Protein AF-A0A362X1K5-F1 (afdb_monomer)

pLDDT: mean 85.46, std 17.04, range [27.58, 98.0]

Foldseek 3Di:
DDDPPPDLVNLVCVVDPPVVVVVVVVVVVVVCVVQVKDWPDKDFDDKADWDADPNKTKIKIWIWTWIDGPQKIKIKIWMWIWTADPVVRDIDTDGVQCCVVVVVCCSSPNPDDDPDPDDDMDMDMDGD

Radius of gyration: 17.24 Å; Cα contacts (8 Å, |Δi|>4): 189; chains: 1; bounding box: 54×28×42 Å

Mean predicted aligned error: 7.27 Å

Secondary structure (DSSP, 8-state):
-------HHHHHHHH--HHHHHHHHHHHHHHHHHTTEEEEEEEEEEEPPPEEETTEEEEEEEEEEEEEETTEEEEEEEEEEEEEETTTTEEEEEEGGGGG-HHHHHHHSTT------PPPPEEEEEE-

Nearest PDB structur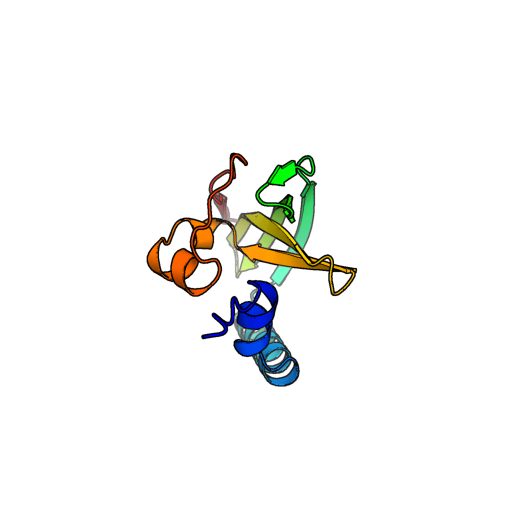es (foldseek):
  3e99-assembly1_A  TM=5.574E-01  e=1.363E+00  Burkholderia mallei ATCC 23344
  5a0o-assembly1_S  TM=4.603E-01  e=6.739E-01  synthetic construct
  5mn2-assembly2_C  TM=3.732E-01  e=6.355E-01  synthetic construct
  7ny8-assembly1_C  TM=4.674E-01  e=1.143E+00  synthetic construct
  9eag-assembly1_A  TM=4.429E-01  e=7.059E+00  Homo sapiens

Organism: NCBI:txid504487

Solvent-accessible surface area (backbone atoms only — not comparable to full-atom values): 7508 Å² total; per-residue (Å²): 136,85,79,80,77,70,51,52,66,55,51,60,52,72,77,40,60,66,66,62,47,50,53,50,50,52,51,52,53,51,52,41,46,76,71,53,44,40,81,78,42,77,46,82,76,48,68,54,73,78,42,79,54,95,94,28,46,32,35,41,35,34,37,37,40,30,34,36,46,84,63,34,38,39,40,36,37,44,41,32,35,34,40,47,39,84,93,73,77,43,78,45,74,42,62,39,75,56,58,73,39,59,72,59,28,46,74,52,38,68,87,70,81,78,89,75,88,74,76,80,69,47,76,48,75,44,78,111

Sequence (128 aa):
MKLFLTTPTQVLFKFWEEKKALELLKTAFNTMASQGLVFEKAEVKHVSDVVVENEQYRCYVKGFNQIKMGNLRIKSKSYLFGIYDNNKDIWCFLEAEKLKNKALTEMILPNFKTSLDIPSNEMTTEEI

Structure (mmCIF, N/CA/C/O backbone):
data_AF-A0A362X1K5-F1
#
_entry.id   AF-A0A362X1K5-F1
#
loop_
_atom_site.group_PDB
_atom_site.id
_atom_site.type_symbol
_atom_site.label_atom_id
_atom_site.label_alt_id
_atom_site.label_comp_id
_atom_site.label_asym_id
_atom_site.label_entity_id
_atom_site.label_seq_id
_atom_site.pdbx_PDB_ins_code
_atom_site.Cartn_x
_atom_site.Cartn_y
_atom_site.Cartn_z
_atom_site.occupancy
_atom_site.B_iso_or_equiv
_atom_site.auth_seq_id
_atom_site.auth_comp_id
_atom_site.auth_asym_id
_atom_site.auth_atom_id
_atom_site.pdbx_PDB_model_num
ATOM 1 N N . MET A 1 1 ? 34.974 1.526 -16.954 1.00 32.09 1 MET A N 1
ATOM 2 C CA . MET A 1 1 ? 34.151 2.251 -15.964 1.00 32.09 1 MET A CA 1
ATOM 3 C C . MET A 1 1 ? 32.805 1.537 -15.861 1.00 32.09 1 MET A C 1
ATOM 5 O O . MET A 1 1 ? 31.965 1.719 -16.728 1.00 32.09 1 MET A O 1
ATOM 9 N N . LYS A 1 2 ? 32.647 0.614 -14.900 1.00 28.81 2 LYS A N 1
ATOM 10 C CA . LYS A 1 2 ? 31.378 -0.095 -14.661 1.00 28.81 2 LYS A CA 1
ATOM 11 C C . LYS A 1 2 ? 30.471 0.852 -13.874 1.00 28.81 2 LYS A C 1
ATOM 13 O O . LYS A 1 2 ? 30.712 1.069 -12.691 1.00 28.81 2 LYS A O 1
ATOM 18 N N . LEU A 1 3 ? 29.482 1.447 -14.537 1.00 27.58 3 LEU A N 1
ATOM 19 C CA . LEU A 1 3 ? 28.368 2.092 -13.850 1.00 27.58 3 LEU A CA 1
ATOM 20 C C . LEU A 1 3 ? 27.602 0.994 -13.106 1.00 27.58 3 LEU A C 1
ATOM 22 O O . LEU A 1 3 ? 26.966 0.143 -13.723 1.00 27.58 3 LEU A O 1
ATOM 26 N N . PHE A 1 4 ? 27.720 0.979 -11.781 1.00 34.53 4 PHE A N 1
ATOM 27 C CA . PHE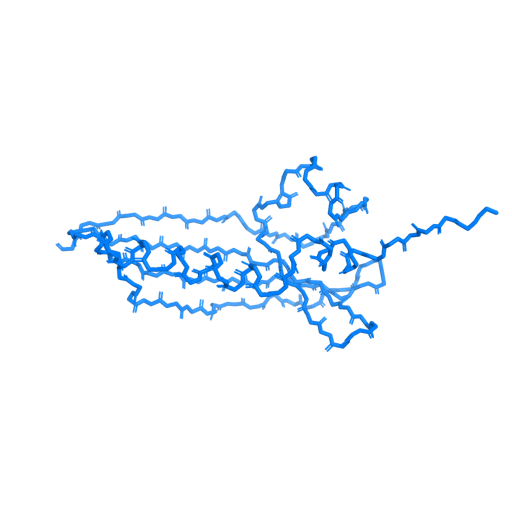 A 1 4 ? 26.845 0.200 -10.919 1.00 34.53 4 PHE A CA 1
ATOM 28 C C . PHE A 1 4 ? 25.454 0.833 -10.986 1.00 34.53 4 PHE A C 1
ATOM 30 O O . PHE A 1 4 ? 25.140 1.745 -10.227 1.00 34.53 4 PHE A O 1
ATOM 37 N N . LEU A 1 5 ? 24.626 0.369 -11.920 1.00 35.03 5 LEU A N 1
ATOM 38 C CA . LEU A 1 5 ? 23.182 0.521 -11.814 1.00 35.03 5 LEU A CA 1
ATOM 39 C C . LEU A 1 5 ? 22.746 -0.414 -10.684 1.00 35.03 5 LEU A C 1
ATOM 41 O O . LEU A 1 5 ? 22.504 -1.599 -10.898 1.00 35.03 5 LEU A O 1
ATOM 45 N N . THR A 1 6 ? 22.742 0.090 -9.451 1.00 41.81 6 THR A N 1
ATOM 46 C CA . THR A 1 6 ? 22.063 -0.595 -8.351 1.00 41.81 6 THR A CA 1
ATOM 47 C C . THR A 1 6 ? 20.604 -0.721 -8.755 1.00 41.81 6 THR A C 1
ATOM 49 O O . THR A 1 6 ? 19.951 0.297 -8.998 1.00 41.81 6 THR A O 1
ATOM 52 N N . THR A 1 7 ? 20.094 -1.947 -8.878 1.00 46.66 7 THR A N 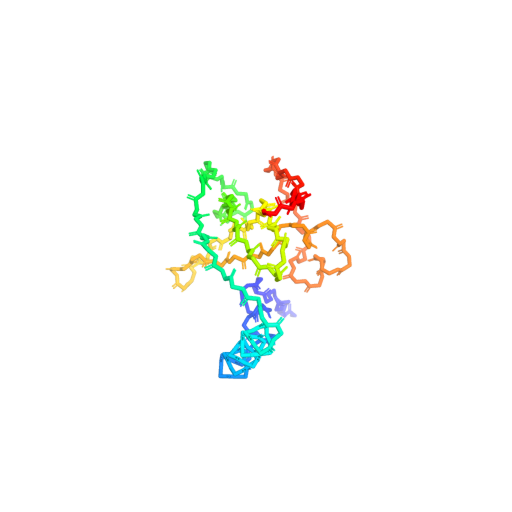1
ATOM 53 C CA . THR A 1 7 ? 18.672 -2.148 -9.159 1.00 46.66 7 THR A CA 1
ATOM 54 C C . THR A 1 7 ? 17.852 -1.450 -8.070 1.00 46.66 7 THR A C 1
ATOM 56 O O . THR A 1 7 ? 18.304 -1.371 -6.920 1.00 46.66 7 THR A O 1
ATOM 59 N N . PRO A 1 8 ? 16.639 -0.965 -8.374 1.00 50.22 8 PRO A N 1
ATOM 60 C CA . PRO A 1 8 ? 15.798 -0.301 -7.377 1.00 50.22 8 PRO A CA 1
ATOM 61 C C . PRO A 1 8 ? 15.594 -1.145 -6.105 1.00 50.22 8 PRO A C 1
ATOM 63 O O . PRO A 1 8 ? 15.498 -0.634 -4.992 1.00 50.22 8 PRO A O 1
ATOM 66 N N . THR A 1 9 ? 15.646 -2.468 -6.251 1.00 49.06 9 THR A N 1
ATOM 67 C CA . THR A 1 9 ? 15.541 -3.437 -5.159 1.00 49.06 9 THR A CA 1
ATOM 68 C C . THR A 1 9 ? 16.760 -3.495 -4.241 1.00 49.06 9 THR A C 1
ATOM 70 O O . THR A 1 9 ? 16.600 -3.797 -3.059 1.00 49.06 9 THR A O 1
ATOM 73 N N . GLN A 1 10 ? 17.966 -3.167 -4.720 1.00 50.72 10 GLN A N 1
ATOM 74 C CA . GLN A 1 10 ? 19.149 -3.016 -3.863 1.00 50.72 10 GLN A CA 1
ATOM 75 C C . GLN A 1 10 ? 19.081 -1.738 -3.026 1.00 50.72 10 GLN A C 1
ATOM 77 O O . GLN A 1 10 ? 19.497 -1.753 -1.870 1.00 50.72 10 GLN A O 1
ATOM 82 N N . VAL A 1 11 ? 18.525 -0.653 -3.577 1.00 50.75 11 VAL A N 1
ATOM 83 C CA . VAL A 1 11 ? 18.316 0.600 -2.838 1.00 50.75 11 VAL A CA 1
ATOM 84 C C . VAL A 1 11 ? 17.298 0.379 -1.717 1.00 50.75 11 VAL A C 1
ATOM 86 O O . VAL A 1 11 ? 17.592 0.688 -0.567 1.00 50.75 11 VAL A O 1
ATOM 89 N N . LEU A 1 12 ? 16.166 -0.271 -2.009 1.00 49.22 12 LEU A N 1
ATOM 90 C CA . LEU A 1 12 ? 15.139 -0.603 -1.012 1.00 49.22 12 LEU A CA 1
ATOM 91 C C . LEU A 1 12 ? 15.653 -1.507 0.120 1.00 49.22 12 LEU A C 1
ATOM 93 O O . LEU A 1 12 ? 15.344 -1.261 1.284 1.00 49.22 12 LEU A O 1
ATOM 97 N N . PHE A 1 13 ? 16.488 -2.502 -0.196 1.00 46.38 13 PHE A N 1
ATOM 98 C CA . PHE A 1 13 ? 17.101 -3.378 0.813 1.00 46.38 13 PHE A CA 1
ATOM 99 C C . PHE A 1 13 ? 18.128 -2.655 1.694 1.00 46.38 13 PHE A C 1
ATOM 101 O O . PHE A 1 13 ? 18.273 -2.972 2.870 1.00 46.38 13 PHE A O 1
ATOM 108 N N . LYS A 1 14 ? 18.852 -1.672 1.144 1.00 50.25 14 LYS A N 1
ATOM 109 C CA . LYS A 1 14 ? 19.902 -0.943 1.871 1.00 50.25 14 LYS A CA 1
ATOM 110 C C . LYS A 1 14 ? 19.339 0.039 2.908 1.00 50.25 14 LYS A C 1
ATOM 112 O O . LYS A 1 14 ? 20.055 0.401 3.836 1.00 50.25 14 LYS A O 1
ATOM 117 N N . PHE A 1 15 ? 18.074 0.448 2.771 1.00 51.97 15 PHE A N 1
ATOM 118 C CA . PHE A 1 15 ? 17.400 1.360 3.704 1.00 51.97 15 PHE A CA 1
ATOM 119 C C . PHE A 1 15 ? 16.774 0.668 4.927 1.00 51.97 15 PHE A C 1
ATOM 121 O O . PHE A 1 15 ? 16.506 1.341 5.923 1.00 51.97 15 PHE A O 1
ATOM 128 N N . TRP A 1 16 ? 16.595 -0.656 4.909 1.00 53.12 16 TRP A N 1
ATOM 129 C CA . TRP A 1 16 ? 15.989 -1.398 6.014 1.00 53.12 16 TRP A CA 1
ATOM 130 C C . TRP A 1 16 ? 16.792 -2.661 6.341 1.00 53.12 16 TRP A C 1
ATOM 132 O O . TRP A 1 16 ? 16.607 -3.705 5.726 1.00 53.12 16 TRP A O 1
ATOM 142 N N . GLU A 1 17 ? 17.645 -2.607 7.371 1.00 64.56 17 GLU A N 1
ATOM 143 C CA . GLU A 1 17 ? 18.030 -3.840 8.069 1.00 64.56 17 GLU A CA 1
ATOM 144 C C . GLU A 1 17 ? 16.741 -4.478 8.613 1.00 64.56 17 GLU A C 1
ATOM 146 O O . GLU A 1 17 ? 16.099 -3.907 9.498 1.00 64.56 17 GLU A O 1
ATOM 151 N N . GLU A 1 18 ? 16.351 -5.639 8.080 1.00 70.69 18 GLU A N 1
ATOM 152 C CA . GLU A 1 18 ? 15.045 -6.284 8.311 1.00 70.69 18 GLU A CA 1
ATOM 153 C C . GLU A 1 18 ? 14.648 -6.341 9.797 1.00 70.69 18 GLU A C 1
ATOM 155 O O . GLU A 1 18 ? 13.501 -6.075 10.157 1.00 70.69 18 GLU A O 1
ATOM 160 N N . LYS A 1 19 ? 15.617 -6.596 10.690 1.00 74.38 19 LYS A N 1
ATOM 161 C CA . LYS A 1 19 ? 15.397 -6.611 12.146 1.00 74.38 19 LYS A CA 1
ATOM 162 C C . LYS A 1 19 ? 15.046 -5.236 12.717 1.00 74.38 19 LYS A C 1
ATOM 164 O O . LYS A 1 19 ? 14.108 -5.131 13.499 1.00 74.38 19 LYS A O 1
ATOM 169 N N . LYS A 1 20 ? 15.768 -4.178 12.332 1.00 79.62 20 LYS A N 1
ATOM 170 C CA . LYS A 1 20 ? 15.484 -2.808 12.799 1.00 79.62 20 LYS A CA 1
ATOM 171 C C . LYS A 1 20 ? 14.136 -2.320 12.273 1.00 79.62 20 LYS A C 1
ATOM 173 O O . LYS A 1 20 ? 13.402 -1.669 13.009 1.00 79.62 20 LYS A O 1
ATOM 178 N N . ALA A 1 21 ? 13.794 -2.669 11.031 1.00 77.25 21 ALA A N 1
ATOM 179 C CA . ALA A 1 21 ? 12.494 -2.353 10.444 1.00 77.25 21 ALA A CA 1
ATOM 180 C C . ALA A 1 21 ? 11.349 -3.028 11.213 1.00 77.25 21 ALA A C 1
ATOM 182 O O . ALA A 1 21 ? 10.366 -2.373 11.558 1.00 77.25 21 ALA A O 1
ATOM 183 N N . LEU A 1 22 ? 11.502 -4.313 11.544 1.00 82.56 22 LEU A N 1
ATOM 184 C CA . LEU A 1 22 ? 10.504 -5.052 12.311 1.00 82.56 22 LEU A CA 1
ATOM 185 C C . LEU A 1 22 ? 10.320 -4.483 13.724 1.00 82.56 22 LEU A C 1
ATOM 187 O O . LEU A 1 22 ? 9.187 -4.318 14.172 1.00 82.56 22 LEU A O 1
ATOM 191 N N . GLU A 1 23 ? 11.408 -4.152 14.421 1.00 88.19 23 GLU A N 1
ATOM 192 C CA . GLU A 1 23 ? 11.328 -3.550 15.758 1.00 88.19 23 GLU A CA 1
ATOM 193 C C . GLU A 1 23 ? 10.705 -2.147 15.731 1.00 88.19 23 GLU A C 1
ATOM 195 O O . GLU A 1 23 ? 9.895 -1.812 16.601 1.00 88.19 23 GLU A O 1
ATOM 200 N N . LEU A 1 24 ? 10.994 -1.346 14.700 1.00 87.19 24 LEU A N 1
ATOM 201 C CA . LEU A 1 24 ? 10.344 -0.051 14.497 1.00 87.19 24 LEU A CA 1
ATOM 202 C C . LEU A 1 24 ? 8.834 -0.210 14.273 1.00 87.19 24 LEU A C 1
ATOM 204 O O . LEU A 1 24 ? 8.047 0.510 14.886 1.00 87.19 24 LEU A O 1
ATOM 208 N N . LEU A 1 25 ? 8.424 -1.174 13.442 1.00 86.81 25 LEU A N 1
ATOM 209 C CA . LEU A 1 25 ? 7.012 -1.473 13.197 1.00 86.81 25 LEU A CA 1
ATOM 210 C C . LEU A 1 25 ? 6.308 -1.916 14.482 1.00 86.81 25 LEU A C 1
ATOM 212 O O . LEU A 1 25 ? 5.274 -1.350 14.829 1.00 86.81 25 LEU A O 1
ATOM 216 N N . LYS A 1 26 ? 6.882 -2.870 15.225 1.00 91.50 26 LYS A N 1
ATOM 217 C CA . LYS A 1 26 ? 6.332 -3.315 16.517 1.00 91.50 26 LYS A CA 1
ATOM 218 C C . LYS A 1 26 ? 6.159 -2.149 17.482 1.00 91.50 26 LYS A C 1
ATOM 220 O O . LYS A 1 26 ? 5.103 -2.011 18.093 1.00 91.50 26 LYS A O 1
ATOM 225 N N . THR A 1 27 ? 7.175 -1.295 17.588 1.00 94.62 27 THR A N 1
ATOM 226 C CA . THR A 1 27 ? 7.131 -0.110 18.450 1.00 94.62 27 THR A CA 1
ATOM 227 C C . THR A 1 27 ? 5.997 0.822 18.031 1.00 94.62 27 THR A C 1
ATOM 229 O O . THR A 1 27 ? 5.193 1.210 18.874 1.00 94.62 27 THR A O 1
ATOM 232 N N . ALA A 1 28 ? 5.864 1.113 16.733 1.00 90.19 28 ALA A N 1
ATOM 233 C CA . ALA A 1 28 ? 4.795 1.960 16.213 1.00 90.19 28 ALA A CA 1
ATOM 234 C C . ALA A 1 28 ? 3.397 1.391 16.512 1.00 90.19 28 ALA A C 1
ATOM 236 O O . ALA A 1 28 ? 2.529 2.123 16.988 1.00 90.19 28 ALA A 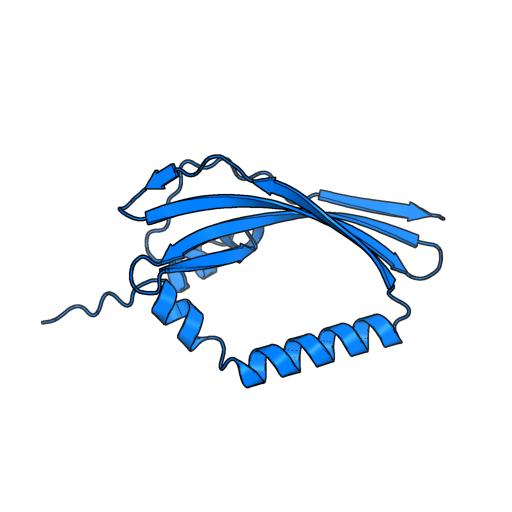O 1
ATOM 237 N N . PHE A 1 29 ? 3.178 0.089 16.295 1.00 90.81 29 PHE A N 1
ATOM 238 C CA . PHE A 1 29 ? 1.900 -0.559 16.612 1.00 90.81 29 PHE A CA 1
ATOM 239 C C . PHE A 1 29 ? 1.589 -0.544 18.110 1.00 90.81 29 PHE A C 1
ATOM 241 O O . PHE A 1 29 ? 0.458 -0.243 18.488 1.00 90.81 29 PHE A O 1
ATOM 248 N N . ASN A 1 30 ? 2.584 -0.789 18.964 1.00 94.75 30 ASN A N 1
ATOM 249 C CA . ASN A 1 30 ? 2.412 -0.719 20.415 1.00 94.75 30 ASN A CA 1
ATOM 250 C C . ASN A 1 30 ? 2.059 0.702 20.880 1.00 94.75 30 ASN A C 1
ATOM 252 O O . ASN A 1 30 ? 1.171 0.865 21.714 1.00 94.75 30 ASN A O 1
ATOM 256 N N . THR A 1 31 ? 2.703 1.731 20.320 1.00 94.81 31 THR A N 1
ATOM 257 C CA . THR A 1 31 ? 2.376 3.137 20.609 1.00 94.81 31 THR A CA 1
ATOM 258 C C . THR A 1 31 ? 0.962 3.495 20.158 1.00 94.81 31 THR A C 1
ATOM 260 O O . THR A 1 31 ? 0.229 4.141 20.903 1.00 94.81 31 THR A O 1
ATOM 263 N N . MET A 1 32 ? 0.543 3.055 18.968 1.00 92.00 32 MET A N 1
ATOM 264 C CA . MET A 1 32 ? -0.831 3.268 18.501 1.00 92.00 32 MET A CA 1
ATOM 265 C C . MET A 1 32 ? -1.846 2.593 19.434 1.00 92.00 32 MET A C 1
ATOM 267 O O . MET A 1 32 ? -2.816 3.222 19.855 1.00 92.00 32 MET A O 1
ATOM 271 N N . ALA A 1 33 ? -1.592 1.344 19.833 1.00 91.88 33 ALA A N 1
ATOM 272 C CA . ALA A 1 33 ? -2.454 0.624 20.764 1.00 91.88 33 ALA A CA 1
ATOM 273 C C . ALA A 1 33 ? -2.547 1.326 22.131 1.00 91.88 33 ALA A C 1
ATOM 275 O O . ALA A 1 33 ? -3.642 1.473 22.672 1.00 91.88 33 ALA A O 1
ATOM 276 N N . SER A 1 34 ? -1.429 1.830 22.672 1.00 94.56 34 SER A N 1
ATOM 277 C CA . SER A 1 34 ? -1.430 2.563 23.947 1.00 94.56 34 SER A CA 1
ATOM 278 C C . SER A 1 34 ? -2.157 3.910 23.872 1.00 94.56 34 SER A C 1
ATOM 280 O O . SER A 1 34 ? -2.556 4.445 24.901 1.00 94.56 34 SER A O 1
ATOM 282 N N . GLN A 1 35 ? -2.341 4.460 22.669 1.00 92.69 35 GLN A N 1
ATOM 283 C CA . GLN A 1 35 ? -3.148 5.658 22.404 1.00 92.69 35 GLN A CA 1
ATOM 284 C C . GLN A 1 35 ? -4.640 5.339 22.190 1.00 92.69 35 GLN A C 1
ATOM 286 O O . GLN A 1 35 ? -5.424 6.231 21.871 1.00 92.69 35 GLN A O 1
ATOM 291 N N . GLY A 1 36 ? -5.055 4.080 22.376 1.00 92.62 36 GLY A N 1
ATOM 292 C CA . GLY A 1 36 ? -6.449 3.651 22.233 1.00 92.62 36 GLY A CA 1
ATOM 293 C C . GLY A 1 36 ? -6.900 3.475 20.782 1.00 92.62 36 GLY A C 1
ATOM 294 O O . GLY A 1 36 ? -8.101 3.478 20.508 1.00 92.62 36 GLY A O 1
ATOM 295 N N . LEU A 1 37 ? -5.950 3.343 19.854 1.00 94.44 37 LEU A N 1
ATOM 296 C CA . LEU A 1 37 ? -6.205 3.153 18.432 1.00 94.44 37 LEU A CA 1
ATOM 297 C C . LEU A 1 37 ? -6.436 1.661 18.149 1.00 94.44 37 LEU A C 1
ATOM 299 O O . LEU A 1 37 ? -5.604 0.817 18.481 1.00 94.44 37 LEU A O 1
ATOM 303 N N . VAL A 1 38 ? -7.574 1.330 17.540 1.00 95.12 38 VAL A N 1
ATOM 304 C CA . VAL A 1 38 ? -7.991 -0.052 17.260 1.00 95.12 38 VAL A CA 1
ATOM 305 C C . VAL A 1 38 ? -8.253 -0.210 15.769 1.00 95.12 38 VAL A C 1
ATOM 307 O O . VAL A 1 38 ? -9.108 0.473 15.211 1.00 95.12 38 VAL A O 1
ATOM 310 N N . PHE A 1 39 ? -7.547 -1.133 15.118 1.00 93.56 39 PHE A N 1
ATOM 311 C CA . PHE A 1 39 ? -7.837 -1.515 13.737 1.00 93.56 39 PHE A CA 1
ATOM 312 C C . PHE A 1 39 ? -9.061 -2.432 13.722 1.00 93.56 39 PHE A C 1
ATOM 314 O O . PHE A 1 39 ? -8.997 -3.576 14.159 1.00 93.56 39 PHE A O 1
ATOM 321 N N . GLU A 1 40 ? -10.186 -1.925 13.230 1.00 95.69 40 GLU A N 1
ATOM 322 C CA . GLU A 1 40 ? -11.431 -2.690 13.121 1.00 95.69 40 GLU A CA 1
ATOM 323 C C . GLU A 1 40 ? -11.485 -3.491 11.818 1.00 95.69 40 GLU A C 1
ATOM 325 O O . GLU A 1 40 ? -12.131 -4.535 11.749 1.00 95.69 40 GLU A O 1
ATOM 330 N N . LYS A 1 41 ? -10.830 -2.988 10.764 1.00 95.88 41 LYS A N 1
ATOM 331 C CA . LYS A 1 41 ? -10.849 -3.603 9.438 1.00 95.88 41 LYS A CA 1
ATOM 332 C C . LYS A 1 41 ? -9.606 -3.231 8.635 1.00 95.88 41 LYS A C 1
ATOM 334 O O . LYS A 1 41 ? -9.239 -2.061 8.597 1.00 95.88 41 LYS A O 1
ATOM 339 N N . ALA A 1 42 ? -9.015 -4.206 7.952 1.00 95.50 42 ALA A N 1
ATOM 340 C CA . ALA A 1 42 ? -7.937 -4.012 6.985 1.00 95.50 42 ALA A CA 1
ATOM 341 C C . ALA A 1 42 ? -8.158 -4.977 5.813 1.00 95.50 42 ALA A C 1
ATOM 343 O O . ALA A 1 42 ? -8.261 -6.184 6.020 1.00 95.50 42 ALA A O 1
ATOM 344 N N . GLU A 1 43 ? -8.293 -4.457 4.593 1.00 96.62 43 GLU A N 1
ATOM 345 C CA . GLU A 1 43 ? -8.636 -5.258 3.414 1.00 96.62 43 GLU A CA 1
ATOM 346 C C . GLU A 1 43 ? -7.901 -4.792 2.159 1.00 96.62 43 GLU A C 1
ATOM 348 O O . GLU A 1 43 ? -7.750 -3.594 1.913 1.00 96.62 43 GLU A O 1
ATOM 353 N N . VAL A 1 44 ? -7.552 -5.750 1.300 1.00 96.75 44 VAL A N 1
ATOM 354 C CA . VAL A 1 44 ? -7.233 -5.481 -0.104 1.00 96.75 44 VAL A CA 1
ATOM 355 C C . VAL A 1 44 ? -8.545 -5.408 -0.879 1.00 96.75 44 VAL A C 1
ATOM 357 O O . VAL A 1 44 ? -9.323 -6.358 -0.895 1.00 96.75 44 VAL A O 1
ATOM 360 N N . LYS A 1 45 ? -8.811 -4.264 -1.507 1.00 97.12 45 LYS A N 1
ATOM 361 C CA . LYS A 1 45 ? -10.047 -4.015 -2.261 1.00 97.12 45 LYS A CA 1
ATOM 362 C C . LYS A 1 45 ? -9.922 -4.327 -3.741 1.00 97.12 45 LYS A C 1
ATOM 364 O O . LYS A 1 45 ? -10.912 -4.699 -4.360 1.00 97.12 45 LYS A O 1
ATOM 369 N N . HIS A 1 46 ? -8.749 -4.095 -4.314 1.00 96.06 46 HIS A N 1
ATOM 370 C CA . HIS A 1 46 ? -8.512 -4.248 -5.743 1.00 96.06 46 HIS A CA 1
ATOM 371 C C . HIS A 1 46 ? -7.012 -4.350 -6.014 1.00 96.06 46 HIS A C 1
ATOM 373 O O . HIS A 1 46 ? -6.215 -3.726 -5.314 1.00 96.06 46 HIS A O 1
ATOM 379 N N . VAL A 1 47 ? -6.652 -5.098 -7.049 1.00 96.56 47 VAL A N 1
ATOM 380 C CA . VAL A 1 47 ? -5.320 -5.106 -7.654 1.00 96.56 47 VAL A CA 1
ATOM 381 C C . VAL A 1 47 ? -5.527 -4.735 -9.114 1.00 96.56 47 VAL A C 1
ATOM 383 O O . VAL A 1 47 ? -6.416 -5.302 -9.750 1.00 96.56 47 VAL A O 1
ATOM 386 N N . SER A 1 48 ? -4.764 -3.764 -9.611 1.00 96.62 48 SER A N 1
ATOM 387 C CA . SER A 1 48 ? -4.813 -3.385 -11.022 1.00 96.62 48 SER A CA 1
ATOM 388 C C . SER A 1 48 ? -4.345 -4.531 -11.913 1.00 96.62 48 SER A C 1
ATOM 390 O O . SER A 1 48 ? -3.698 -5.474 -11.449 1.00 96.62 48 SER A O 1
ATOM 392 N N . ASP A 1 49 ? -4.559 -4.391 -13.218 1.00 96.25 49 ASP A N 1
ATOM 393 C CA . ASP A 1 49 ? -3.830 -5.209 -14.178 1.00 96.25 49 ASP A CA 1
ATOM 394 C C . ASP A 1 49 ? -2.318 -5.033 -13.994 1.00 96.25 49 ASP A C 1
ATOM 396 O O . ASP A 1 49 ? -1.827 -3.976 -13.568 1.00 96.25 49 ASP A O 1
ATOM 400 N N . VAL A 1 50 ? -1.583 -6.097 -14.312 1.00 96.31 50 VAL A N 1
ATOM 401 C CA . VAL A 1 50 ? -0.126 -6.060 -14.360 1.00 96.31 50 VAL A CA 1
ATOM 402 C C . VAL A 1 50 ? 0.294 -5.505 -15.714 1.00 96.31 50 VAL A C 1
ATOM 404 O O . VAL A 1 50 ? -0.038 -6.070 -16.755 1.00 96.31 50 VAL A O 1
ATOM 407 N N . VAL A 1 51 ? 1.059 -4.419 -15.696 1.00 95.50 51 VAL A N 1
ATOM 408 C CA . VAL A 1 51 ? 1.656 -3.821 -16.894 1.00 95.50 51 VAL A CA 1
ATOM 409 C C . VAL A 1 51 ? 3.152 -4.101 -16.934 1.00 95.50 51 VAL A C 1
ATOM 411 O O . VAL A 1 51 ? 3.788 -4.290 -15.896 1.00 95.50 51 VAL A O 1
ATOM 414 N N . VAL A 1 52 ? 3.721 -4.120 -18.139 1.00 93.62 52 VAL A N 1
ATOM 415 C CA . VAL A 1 52 ? 5.165 -4.265 -18.349 1.00 93.62 52 VAL A CA 1
ATOM 416 C C . VAL A 1 52 ? 5.722 -2.932 -18.823 1.00 93.62 52 VAL A C 1
ATOM 418 O O . VAL A 1 52 ? 5.364 -2.452 -19.895 1.00 93.62 52 VAL A O 1
ATOM 421 N N . GLU A 1 53 ? 6.613 -2.340 -18.034 1.00 89.00 53 GLU A N 1
ATOM 422 C CA . GLU A 1 53 ? 7.252 -1.061 -18.345 1.00 89.00 53 GLU A CA 1
ATOM 423 C C . GLU A 1 53 ? 8.724 -1.114 -17.948 1.00 89.00 53 GLU A C 1
ATOM 425 O O . GLU A 1 53 ? 9.049 -1.522 -16.834 1.00 89.00 53 GLU A O 1
ATOM 430 N N . ASN A 1 54 ? 9.622 -0.670 -18.831 1.00 86.00 54 ASN A N 1
ATOM 431 C CA . ASN A 1 54 ? 11.071 -0.699 -18.590 1.00 86.00 54 ASN A CA 1
ATOM 432 C C . ASN A 1 54 ? 11.561 -2.083 -18.114 1.00 86.00 54 ASN A C 1
ATOM 434 O O . ASN A 1 54 ? 12.313 -2.169 -17.147 1.00 86.00 54 ASN A O 1
ATOM 438 N N . GLU A 1 55 ? 11.077 -3.155 -18.756 1.00 87.44 55 GLU A N 1
ATOM 439 C CA . GLU A 1 55 ? 11.412 -4.555 -18.424 1.00 87.44 55 GLU A CA 1
ATOM 440 C C . GLU A 1 55 ? 10.992 -4.995 -17.004 1.00 87.44 55 GLU A C 1
ATOM 442 O O . GLU A 1 55 ? 11.440 -6.025 -16.499 1.00 87.44 55 GLU A O 1
ATOM 447 N N . GLN A 1 56 ? 10.102 -4.237 -16.356 1.00 87.56 56 GLN A N 1
ATOM 448 C CA . GLN A 1 56 ? 9.573 -4.526 -15.026 1.00 87.56 56 GLN A CA 1
ATOM 449 C C . GLN A 1 56 ? 8.064 -4.742 -15.074 1.00 87.56 56 GLN A C 1
ATOM 451 O O . GLN A 1 56 ? 7.334 -3.964 -15.690 1.00 87.56 56 GLN A O 1
ATOM 456 N N . TYR A 1 57 ? 7.593 -5.759 -14.354 1.00 94.06 57 TYR A N 1
ATOM 457 C CA . TYR A 1 57 ? 6.170 -5.926 -14.080 1.00 94.06 57 TYR A CA 1
ATOM 458 C C . TYR A 1 57 ? 5.751 -4.981 -12.960 1.00 94.06 57 TYR A C 1
ATOM 460 O O . TYR A 1 57 ? 6.441 -4.863 -11.940 1.00 94.06 57 TYR A O 1
ATOM 468 N N . ARG A 1 58 ? 4.628 -4.297 -13.161 1.00 95.00 58 ARG A N 1
ATOM 469 C CA . ARG A 1 58 ? 4.109 -3.283 -12.246 1.00 95.00 58 ARG A CA 1
ATOM 470 C C . ARG A 1 58 ? 2.613 -3.427 -12.072 1.00 95.00 58 ARG A C 1
ATOM 472 O O . ARG A 1 58 ? 1.910 -3.806 -13.002 1.00 95.00 58 ARG A O 1
ATOM 479 N N . CYS A 1 59 ? 2.134 -3.086 -10.888 1.00 96.56 59 CYS A N 1
ATOM 480 C CA . CYS A 1 59 ? 0.712 -2.976 -10.587 1.00 96.56 59 CYS A CA 1
ATOM 481 C C . CYS A 1 59 ? 0.511 -1.949 -9.471 1.00 96.56 59 CYS A C 1
ATOM 483 O O . CYS A 1 59 ? 1.475 -1.447 -8.888 1.00 96.56 59 CYS A O 1
ATOM 485 N N . TYR A 1 60 ? -0.737 -1.659 -9.126 1.00 96.75 60 TYR A N 1
ATOM 486 C CA . TYR A 1 60 ? -1.050 -1.070 -7.834 1.00 96.75 60 TYR A CA 1
ATOM 487 C C . TYR A 1 60 ? -2.111 -1.885 -7.097 1.00 96.75 60 TYR A C 1
ATOM 489 O O . TYR A 1 60 ? -2.962 -2.547 -7.690 1.00 96.75 60 TYR A O 1
ATOM 497 N N . VAL A 1 61 ? -2.071 -1.808 -5.772 1.00 97.50 61 VAL A N 1
ATOM 498 C CA . VAL A 1 61 ? -3.000 -2.475 -4.863 1.00 97.50 61 VAL A CA 1
ATOM 499 C C . VAL A 1 61 ? -3.754 -1.413 -4.087 1.00 97.50 61 VAL A C 1
ATOM 501 O O . VAL A 1 61 ? -3.149 -0.583 -3.415 1.00 97.50 61 VAL A O 1
ATOM 504 N N . LYS A 1 62 ? -5.082 -1.448 -4.156 1.00 97.94 62 LYS A N 1
ATOM 505 C CA . LYS A 1 62 ? -5.965 -0.602 -3.355 1.00 97.94 62 LYS A CA 1
ATOM 506 C C . LYS A 1 62 ? -6.226 -1.266 -2.010 1.00 97.94 62 LYS A C 1
ATOM 508 O O . LYS A 1 62 ? -6.867 -2.317 -1.952 1.00 97.94 62 LYS A O 1
ATOM 513 N N . GLY A 1 63 ? -5.784 -0.624 -0.941 1.00 97.56 63 GLY A N 1
ATOM 514 C CA . GLY A 1 63 ? -6.084 -0.988 0.435 1.00 97.56 63 GLY A CA 1
ATOM 515 C C . GLY A 1 63 ? -7.275 -0.212 0.992 1.00 97.56 63 GLY A C 1
ATOM 516 O O . GLY A 1 63 ? -7.604 0.887 0.539 1.00 97.56 63 GLY A O 1
ATOM 517 N N . PHE A 1 64 ? -7.915 -0.786 2.002 1.00 97.81 64 PHE A N 1
ATOM 518 C CA . PHE A 1 64 ? -8.886 -0.116 2.852 1.00 97.81 64 PHE A CA 1
ATOM 519 C C . PHE A 1 64 ? -8.580 -0.414 4.314 1.00 97.81 64 PHE A C 1
ATOM 521 O O . PHE A 1 64 ? -8.441 -1.581 4.677 1.00 97.81 64 PHE A O 1
ATOM 528 N N . ASN A 1 65 ? -8.548 0.625 5.145 1.00 96.94 65 ASN A N 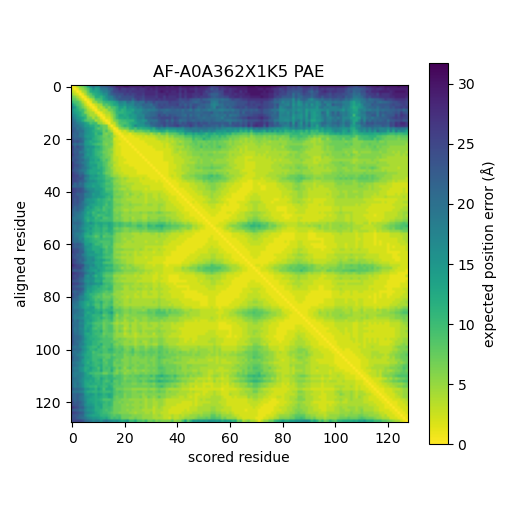1
ATOM 529 C CA . ASN A 1 65 ? -8.447 0.490 6.592 1.00 96.94 65 ASN A CA 1
ATOM 530 C C . ASN A 1 65 ? -9.616 1.196 7.281 1.00 96.94 65 ASN A C 1
ATOM 532 O O . ASN A 1 65 ? -10.054 2.266 6.857 1.00 96.94 65 ASN A O 1
ATOM 536 N N . GLN A 1 66 ? -10.086 0.602 8.373 1.00 97.62 66 GLN A N 1
ATOM 537 C CA . GLN A 1 66 ? -11.018 1.206 9.311 1.00 97.62 66 GLN A CA 1
ATOM 538 C C . GLN A 1 66 ? -10.420 1.137 10.707 1.00 97.62 66 GLN A C 1
ATOM 540 O O . GLN A 1 66 ? -10.047 0.065 11.189 1.00 97.62 66 GLN A O 1
ATOM 545 N N . ILE A 1 67 ? -10.332 2.295 11.339 1.00 96.44 67 ILE A N 1
ATOM 546 C CA . ILE A 1 67 ? -9.653 2.491 12.608 1.00 96.44 67 ILE A CA 1
ATOM 547 C C . ILE A 1 67 ? -10.609 3.209 13.552 1.00 96.44 67 ILE A C 1
ATOM 549 O O . ILE A 1 67 ? -11.190 4.227 13.184 1.00 96.44 67 ILE A O 1
ATOM 553 N N . LYS A 1 68 ? -10.734 2.717 14.780 1.00 96.81 68 LYS A N 1
ATOM 554 C CA . LYS A 1 68 ? -11.405 3.412 15.875 1.00 96.81 68 LYS A CA 1
ATOM 555 C C . LYS A 1 68 ? -10.380 4.124 16.753 1.00 96.81 68 LYS A C 1
ATOM 557 O O . LYS A 1 68 ? -9.360 3.538 17.109 1.00 96.81 68 LYS A O 1
ATOM 562 N N . MET A 1 69 ? -10.676 5.364 17.132 1.00 93.88 69 MET A N 1
ATOM 563 C CA . MET A 1 69 ? -9.901 6.149 18.093 1.00 93.88 69 MET A CA 1
ATOM 564 C C . MET A 1 69 ? -10.870 6.969 18.954 1.00 93.88 69 MET A C 1
ATOM 566 O O . MET A 1 69 ? -11.447 7.953 18.496 1.00 93.88 69 MET A O 1
ATOM 570 N N . GLY A 1 70 ? -11.102 6.536 20.197 1.00 92.12 70 GLY A N 1
ATOM 571 C CA . GLY A 1 70 ? -12.145 7.124 21.046 1.00 92.12 70 GLY A CA 1
ATOM 572 C C . GLY A 1 70 ? -13.547 6.944 20.445 1.00 92.12 70 GLY A C 1
ATOM 573 O O . GLY A 1 70 ? -13.928 5.817 20.116 1.00 92.12 70 GLY A O 1
ATOM 574 N N . ASN A 1 71 ? -14.296 8.046 20.296 1.00 94.94 71 ASN A N 1
ATOM 575 C CA . ASN A 1 71 ? -15.618 8.063 19.649 1.00 94.94 71 ASN A CA 1
ATOM 576 C C . ASN A 1 71 ? -15.566 8.368 18.142 1.00 94.94 71 ASN A C 1
ATOM 578 O O . ASN A 1 71 ? -16.583 8.698 17.542 1.00 94.94 71 ASN A O 1
ATOM 582 N N . LEU A 1 72 ? -14.380 8.293 17.533 1.00 96.19 72 LEU A N 1
ATOM 583 C CA . LEU A 1 72 ? -14.188 8.532 16.108 1.00 96.19 72 LEU A CA 1
ATOM 584 C C . LEU A 1 72 ? -13.860 7.232 15.386 1.00 96.19 72 LEU A C 1
ATOM 586 O O . LEU A 1 72 ? -13.095 6.395 15.879 1.00 96.19 72 LEU A O 1
ATOM 590 N N . ARG A 1 73 ? -14.380 7.112 14.170 1.00 97.38 73 ARG A N 1
ATOM 591 C CA . ARG A 1 73 ? -14.000 6.103 13.192 1.00 97.38 73 ARG A CA 1
ATOM 592 C C . ARG A 1 73 ? -13.356 6.779 11.994 1.00 97.38 73 ARG A C 1
ATOM 594 O O . ARG A 1 73 ? -13.957 7.618 11.335 1.00 9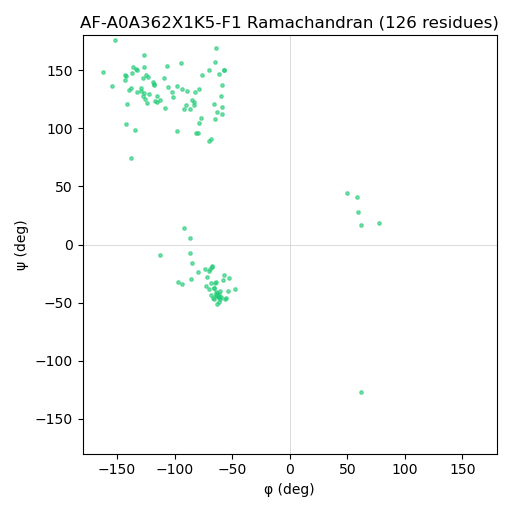7.38 73 ARG A O 1
ATOM 601 N N . ILE A 1 74 ? -12.128 6.380 11.705 1.00 96.69 74 ILE A N 1
ATOM 602 C CA . ILE A 1 74 ? -11.350 6.819 10.552 1.00 96.69 74 ILE A CA 1
ATOM 603 C C . ILE A 1 74 ? -11.415 5.709 9.506 1.00 96.69 74 ILE A C 1
ATOM 605 O O . ILE A 1 74 ? -11.095 4.555 9.792 1.00 96.69 74 ILE A O 1
ATOM 609 N N . LYS A 1 75 ? -11.815 6.052 8.284 1.00 97.75 75 LYS A N 1
ATOM 610 C CA . LYS A 1 75 ? -11.790 5.159 7.121 1.00 97.75 75 LYS A CA 1
ATOM 611 C C . LYS A 1 75 ? -10.803 5.713 6.113 1.00 97.75 75 LYS A C 1
ATOM 613 O O . LYS A 1 75 ? -10.921 6.875 5.721 1.00 97.75 75 LYS A O 1
ATOM 618 N N . SER A 1 76 ? -9.866 4.889 5.666 1.00 97.19 76 SER A N 1
ATOM 619 C CA . SER A 1 76 ? -8.896 5.279 4.649 1.00 97.19 76 SER A CA 1
ATOM 620 C C . SER A 1 76 ? -8.856 4.301 3.487 1.00 97.19 76 SER A C 1
ATOM 622 O O . SER A 1 76 ? -9.000 3.089 3.657 1.00 97.19 76 SER A O 1
ATOM 624 N N . LYS A 1 77 ? -8.664 4.848 2.287 1.00 98.00 77 LYS A N 1
ATOM 625 C CA . LYS A 1 77 ? -8.261 4.104 1.096 1.00 98.00 77 LYS A CA 1
ATOM 626 C C . LYS A 1 77 ? -6.859 4.564 0.734 1.00 98.00 77 LYS A C 1
ATOM 628 O O . LYS A 1 77 ? -6.641 5.762 0.553 1.00 98.00 77 LYS A O 1
ATOM 633 N N . SER A 1 78 ? -5.936 3.621 0.637 1.00 97.00 78 SER A N 1
ATOM 634 C CA . SER A 1 78 ? -4.558 3.885 0.231 1.00 97.00 78 SER A CA 1
ATOM 635 C C . SER A 1 78 ? -4.156 2.981 -0.921 1.00 97.00 78 SER A C 1
ATOM 637 O O . SER A 1 78 ? -4.824 1.980 -1.199 1.00 97.00 78 SER A O 1
ATOM 639 N N . TYR A 1 79 ? -3.077 3.345 -1.604 1.00 97.50 79 TYR A N 1
ATOM 640 C CA . TYR A 1 79 ? -2.594 2.611 -2.762 1.00 97.50 79 TYR A CA 1
ATOM 641 C C . TYR A 1 79 ? -1.128 2.244 -2.572 1.00 97.50 79 TYR A C 1
ATOM 643 O O . TYR A 1 79 ? -0.296 3.092 -2.258 1.00 97.50 79 TYR A O 1
ATOM 651 N N . LEU A 1 80 ? -0.807 0.973 -2.788 1.00 96.44 80 LEU A N 1
ATOM 652 C CA . LEU A 1 80 ? 0.566 0.490 -2.855 1.00 96.44 80 LEU A CA 1
ATOM 653 C C . LEU A 1 80 ? 0.949 0.281 -4.316 1.00 96.44 80 LEU A C 1
ATOM 655 O O . LEU A 1 80 ? 0.214 -0.367 -5.050 1.00 96.44 80 LEU A O 1
ATOM 659 N N . PHE A 1 81 ? 2.099 0.792 -4.733 1.00 95.19 81 PHE A N 1
ATOM 660 C CA . PHE A 1 81 ? 2.684 0.543 -6.043 1.00 95.19 81 PHE A CA 1
ATOM 661 C C . PHE A 1 81 ? 3.598 -0.678 -5.982 1.00 95.19 81 PHE A C 1
ATOM 663 O O . PHE A 1 81 ? 4.553 -0.696 -5.204 1.00 95.19 81 PHE A O 1
ATOM 670 N N . GLY A 1 82 ? 3.288 -1.693 -6.781 1.00 94.19 82 GLY A N 1
ATOM 671 C CA . GLY A 1 82 ? 4.040 -2.934 -6.888 1.00 94.19 82 GLY A CA 1
ATOM 672 C C . GLY A 1 82 ? 5.057 -2.884 -8.022 1.00 94.19 82 GLY A C 1
ATOM 673 O O . GLY A 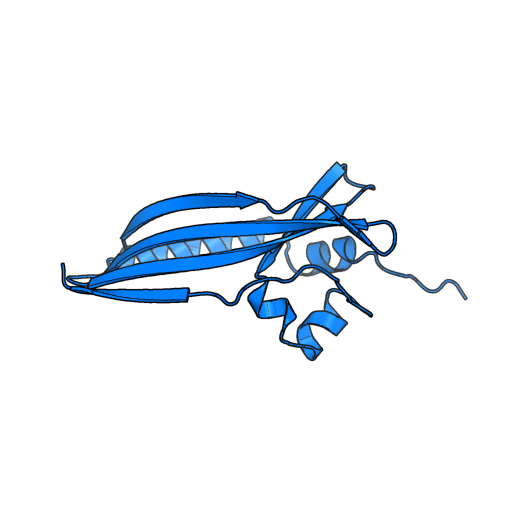1 82 ? 4.726 -2.493 -9.139 1.00 94.19 82 GLY A O 1
ATOM 674 N N . ILE A 1 83 ? 6.280 -3.329 -7.745 1.00 92.88 83 ILE A N 1
ATOM 675 C CA . ILE A 1 83 ? 7.330 -3.588 -8.736 1.00 92.88 83 ILE A CA 1
ATOM 676 C C . ILE A 1 83 ? 7.834 -5.007 -8.514 1.00 92.88 83 ILE A C 1
ATOM 678 O O . ILE A 1 83 ? 8.210 -5.364 -7.395 1.00 92.88 83 ILE A O 1
ATO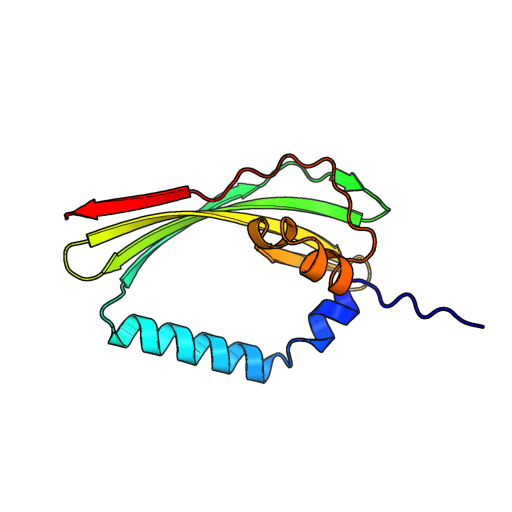M 682 N N . TYR A 1 84 ? 7.865 -5.806 -9.571 1.00 91.44 84 TYR A N 1
ATOM 683 C CA . TYR A 1 84 ? 8.404 -7.156 -9.506 1.00 91.44 84 TYR A CA 1
ATOM 684 C C . TYR A 1 84 ? 9.932 -7.171 -9.636 1.00 91.44 84 TYR A C 1
ATOM 686 O O . TYR A 1 84 ? 10.489 -6.567 -10.556 1.00 91.44 84 TYR A O 1
ATOM 694 N N . ASP A 1 85 ? 10.614 -7.885 -8.737 1.00 85.81 85 ASP A N 1
ATOM 695 C CA . ASP A 1 85 ? 12.047 -8.171 -8.832 1.00 85.81 85 ASP A CA 1
ATOM 696 C C . ASP A 1 85 ? 12.272 -9.562 -9.431 1.00 85.81 85 ASP A C 1
ATOM 698 O O . ASP A 1 85 ? 12.268 -10.568 -8.719 1.00 85.81 85 ASP A O 1
ATOM 702 N N . ASN A 1 86 ? 12.545 -9.604 -10.737 1.00 86.25 86 ASN A N 1
ATOM 703 C CA . ASN A 1 86 ? 12.848 -10.843 -11.461 1.00 86.25 86 ASN A CA 1
ATOM 704 C C . ASN A 1 86 ? 14.040 -11.623 -10.872 1.00 86.25 86 ASN A C 1
ATOM 706 O O . ASN A 1 86 ? 14.112 -12.834 -11.042 1.00 86.25 86 ASN A O 1
ATOM 710 N N . ASN A 1 87 ? 14.988 -10.965 -10.190 1.00 87.00 87 ASN A N 1
ATOM 711 C CA . ASN A 1 87 ? 16.171 -11.647 -9.646 1.00 87.00 87 ASN A CA 1
ATOM 712 C C . ASN A 1 87 ? 15.877 -12.387 -8.340 1.00 87.00 87 ASN A C 1
ATOM 714 O O . ASN A 1 87 ? 16.629 -13.279 -7.953 1.00 87.00 87 ASN A O 1
ATOM 718 N N . LYS A 1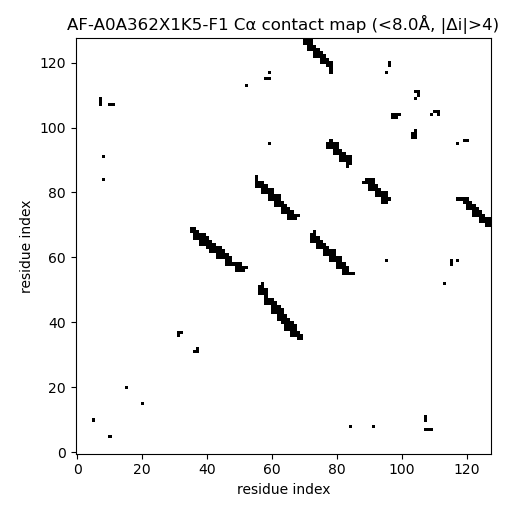 88 ? 14.837 -11.952 -7.625 1.00 84.38 88 LYS A N 1
ATOM 719 C CA . LYS A 1 88 ? 14.467 -12.463 -6.302 1.00 84.38 88 LYS A CA 1
ATOM 720 C C . LYS A 1 88 ? 13.140 -13.213 -6.304 1.00 84.38 88 LYS A C 1
ATOM 722 O O . LYS A 1 88 ? 12.819 -13.812 -5.287 1.00 84.38 88 LYS A O 1
ATOM 727 N N . ASP A 1 89 ? 12.403 -13.171 -7.413 1.00 88.94 89 ASP A N 1
ATOM 728 C CA . ASP A 1 89 ? 11.086 -13.792 -7.565 1.00 88.94 89 ASP A CA 1
ATOM 729 C C . ASP A 1 89 ? 10.065 -13.259 -6.538 1.00 88.94 89 ASP A C 1
ATOM 731 O O . ASP A 1 89 ? 9.297 -14.000 -5.930 1.00 88.94 89 ASP A O 1
ATOM 735 N N . ILE A 1 90 ? 10.093 -11.940 -6.290 1.00 87.94 90 ILE A N 1
ATOM 736 C CA . ILE A 1 90 ? 9.234 -11.270 -5.299 1.00 87.94 90 ILE A CA 1
ATOM 737 C C . ILE A 1 90 ? 8.640 -9.966 -5.830 1.00 87.94 90 ILE A C 1
ATOM 739 O O . ILE A 1 90 ? 9.247 -9.254 -6.630 1.00 87.94 90 ILE A O 1
ATOM 743 N N . TRP A 1 91 ? 7.479 -9.600 -5.289 1.00 91.44 91 TRP A N 1
ATOM 744 C CA . TRP A 1 91 ? 6.912 -8.260 -5.427 1.00 91.44 91 TRP A CA 1
ATOM 745 C C . TRP A 1 91 ? 7.392 -7.344 -4.300 1.00 91.44 91 TRP A C 1
ATOM 747 O O . TRP A 1 91 ? 7.307 -7.689 -3.121 1.00 91.44 91 TRP A O 1
ATOM 757 N N . CYS A 1 92 ? 7.850 -6.148 -4.660 1.00 90.31 92 CYS A N 1
ATOM 758 C CA . CYS A 1 92 ? 8.140 -5.067 -3.725 1.00 90.31 92 CYS A CA 1
ATOM 759 C C . CYS A 1 92 ? 7.048 -4.002 -3.818 1.00 90.31 92 CYS A C 1
ATOM 761 O O . CYS A 1 92 ? 6.675 -3.599 -4.918 1.00 90.31 92 CYS A O 1
ATOM 763 N N . PHE A 1 93 ? 6.572 -3.519 -2.671 1.00 91.44 93 PHE A N 1
ATOM 764 C CA . PHE A 1 93 ? 5.499 -2.530 -2.603 1.00 91.44 93 PHE A CA 1
ATOM 765 C C . PHE A 1 93 ? 5.965 -1.232 -1.950 1.00 91.44 93 PHE A C 1
ATOM 767 O O . PHE A 1 93 ? 6.671 -1.246 -0.942 1.00 91.44 93 PHE A O 1
ATOM 774 N N . LEU A 1 94 ? 5.538 -0.108 -2.522 1.00 90.69 94 LEU A N 1
ATOM 775 C CA . LEU A 1 94 ? 5.795 1.245 -2.031 1.00 90.69 94 LEU A CA 1
ATOM 776 C C . LEU A 1 94 ? 4.476 1.984 -1.848 1.00 90.69 94 LEU A C 1
ATOM 778 O O . LEU A 1 94 ? 3.561 1.800 -2.640 1.00 90.69 94 LEU A O 1
ATOM 782 N N . GLU A 1 95 ? 4.376 2.862 -0.853 1.00 91.56 95 GLU A N 1
ATOM 783 C CA . GLU A 1 95 ? 3.207 3.740 -0.726 1.00 91.56 95 GLU A CA 1
ATOM 784 C C . GLU A 1 95 ? 3.125 4.666 -1.949 1.00 91.56 95 GLU A C 1
ATOM 786 O O . GLU A 1 95 ? 3.997 5.515 -2.152 1.00 91.56 95 GLU A O 1
ATOM 791 N N . ALA A 1 96 ? 2.087 4.510 -2.771 1.00 93.38 96 ALA A N 1
ATOM 792 C CA . ALA A 1 96 ? 2.006 5.153 -4.078 1.00 93.38 96 ALA A CA 1
ATOM 793 C C . ALA A 1 96 ? 1.936 6.683 -3.981 1.00 93.38 96 ALA A C 1
ATOM 795 O O . ALA A 1 96 ? 2.530 7.382 -4.799 1.00 93.38 96 ALA A O 1
ATOM 796 N N . GLU A 1 97 ? 1.301 7.222 -2.935 1.00 91.69 97 GLU A N 1
ATOM 797 C CA . GLU A 1 97 ? 1.265 8.666 -2.672 1.00 91.69 97 GLU A CA 1
ATOM 798 C C . GLU A 1 97 ? 2.684 9.253 -2.526 1.00 91.69 97 GLU A C 1
ATOM 800 O O . GLU A 1 97 ? 2.938 10.396 -2.910 1.00 91.69 97 GLU A O 1
ATOM 805 N N . LYS A 1 98 ? 3.655 8.465 -2.034 1.00 88.75 98 LYS A N 1
ATOM 806 C CA . LYS A 1 98 ? 5.056 8.900 -1.903 1.00 88.75 98 LYS A CA 1
ATOM 807 C C . LYS A 1 98 ? 5.757 9.049 -3.250 1.00 88.75 98 LYS A C 1
ATOM 809 O O . LYS A 1 98 ? 6.685 9.850 -3.334 1.00 88.75 98 LYS A O 1
ATOM 814 N N . LEU A 1 99 ? 5.284 8.372 -4.299 1.00 88.44 99 LEU A N 1
ATOM 815 C CA . LEU A 1 99 ? 5.845 8.486 -5.649 1.00 88.44 99 LEU A CA 1
ATOM 816 C C . LEU A 1 99 ? 5.605 9.867 -6.276 1.00 88.44 99 LEU A C 1
ATOM 818 O O . LEU A 1 99 ? 6.332 10.268 -7.187 1.00 88.44 99 LEU A O 1
ATOM 822 N N . LYS A 1 100 ? 4.638 10.636 -5.753 1.00 86.25 100 LYS A N 1
ATOM 823 C CA . LYS A 1 100 ? 4.397 12.032 -6.152 1.00 86.25 100 LYS A CA 1
ATOM 824 C C . LYS A 1 100 ? 5.521 12.975 -5.697 1.00 86.25 100 LYS A C 1
ATOM 826 O O . LYS A 1 100 ? 5.694 14.050 -6.274 1.00 86.25 100 LYS A O 1
ATOM 831 N N . ASN A 1 101 ? 6.316 12.591 -4.693 1.00 88.75 101 ASN A N 1
ATOM 832 C CA . ASN A 1 101 ? 7.490 13.352 -4.273 1.00 88.75 101 ASN A CA 1
ATOM 833 C C . ASN A 1 101 ? 8.676 13.040 -5.194 1.00 88.75 101 ASN A C 1
ATOM 835 O O . ASN A 1 101 ? 9.413 12.088 -4.963 1.00 88.75 101 ASN A O 1
ATOM 839 N N . LYS A 1 102 ? 8.895 13.888 -6.204 1.00 87.94 102 LYS A N 1
ATOM 840 C CA . LYS A 1 102 ? 9.952 13.698 -7.213 1.00 87.94 102 LYS A CA 1
ATOM 841 C C . LYS A 1 102 ? 11.350 13.493 -6.625 1.00 87.94 102 LYS A C 1
ATOM 843 O O . LYS A 1 102 ? 12.090 12.669 -7.144 1.00 87.94 102 LYS A O 1
ATOM 848 N N . ALA A 1 103 ? 11.713 14.216 -5.564 1.00 87.44 103 ALA A N 1
ATOM 849 C CA . ALA A 1 103 ? 13.041 14.101 -4.960 1.00 87.44 103 ALA A CA 1
ATOM 850 C C . ALA A 1 103 ? 13.236 12.736 -4.288 1.00 87.44 103 ALA A C 1
ATOM 852 O O . ALA A 1 103 ? 14.268 12.096 -4.471 1.00 87.44 103 ALA A O 1
ATOM 853 N N . LEU A 1 104 ? 12.220 12.277 -3.549 1.00 82.44 104 LEU A N 1
ATOM 854 C CA . LEU A 1 104 ? 12.218 10.940 -2.964 1.00 82.44 104 LEU A CA 1
ATOM 855 C C . LEU A 1 104 ? 12.248 9.886 -4.068 1.00 82.44 104 LEU A C 1
ATOM 857 O O . LEU A 1 104 ? 13.122 9.029 -4.047 1.00 82.44 104 LEU A O 1
ATOM 861 N N . THR A 1 105 ? 11.341 9.986 -5.040 1.00 87.00 105 THR A N 1
ATOM 862 C CA . THR A 1 105 ? 11.224 9.047 -6.156 1.00 87.00 105 THR A CA 1
ATOM 863 C C . THR A 1 105 ? 12.528 8.919 -6.928 1.00 87.00 105 THR A C 1
ATOM 865 O O . THR A 1 105 ? 12.968 7.799 -7.128 1.00 87.00 105 THR A O 1
ATOM 868 N N . GLU A 1 106 ? 13.196 10.016 -7.289 1.00 86.94 106 GLU A N 1
ATOM 869 C CA . GLU A 1 106 ? 14.475 9.956 -8.013 1.00 86.94 106 GLU A CA 1
ATOM 870 C C . GLU A 1 106 ? 15.584 9.293 -7.179 1.00 86.94 106 GLU A C 1
ATOM 872 O O . GLU A 1 106 ? 16.432 8.587 -7.716 1.00 86.94 106 GLU A O 1
ATOM 877 N N . MET A 1 107 ? 15.555 9.459 -5.852 1.00 82.50 107 MET A N 1
ATOM 878 C CA . MET A 1 107 ? 16.508 8.812 -4.946 1.00 82.50 107 MET A CA 1
ATOM 879 C C . MET A 1 107 ? 16.295 7.292 -4.848 1.00 82.50 107 MET A C 1
ATOM 881 O O . MET A 1 107 ? 17.271 6.551 -4.732 1.00 82.50 107 MET A O 1
ATOM 885 N N . ILE A 1 108 ? 15.041 6.819 -4.853 1.00 80.75 108 ILE A N 1
ATOM 886 C CA . ILE A 1 108 ? 14.715 5.394 -4.643 1.00 80.75 108 ILE A CA 1
ATOM 887 C C . ILE A 1 108 ? 14.498 4.611 -5.945 1.00 80.75 108 ILE A C 1
ATOM 889 O O . ILE A 1 108 ? 14.802 3.422 -6.010 1.00 80.75 108 ILE A O 1
ATOM 893 N N . LEU A 1 109 ? 13.983 5.277 -6.975 1.00 84.50 109 LEU A N 1
ATOM 894 C CA . LEU A 1 109 ? 13.611 4.766 -8.292 1.00 84.50 109 LEU A CA 1
ATOM 895 C C . LEU A 1 109 ? 14.086 5.785 -9.360 1.00 84.50 109 LEU A C 1
ATOM 897 O O . LEU A 1 109 ? 13.273 6.533 -9.910 1.00 84.50 109 LEU A O 1
ATOM 901 N N . PRO A 1 110 ? 15.392 5.866 -9.657 1.00 83.12 110 PRO A N 1
ATOM 902 C CA . PRO A 1 110 ? 15.915 6.851 -10.603 1.00 83.12 110 PRO A CA 1
ATOM 903 C C . PRO A 1 110 ? 15.280 6.696 -11.992 1.00 83.12 110 PRO A C 1
ATOM 905 O O . PRO A 1 110 ? 15.132 5.578 -12.493 1.00 83.12 110 PRO A O 1
ATOM 908 N N . ASN A 1 111 ? 14.919 7.818 -12.626 1.00 83.56 111 ASN A N 1
ATOM 909 C CA . ASN A 1 111 ? 14.191 7.869 -13.904 1.00 83.56 111 ASN A CA 1
ATOM 910 C C . ASN A 1 111 ? 12.816 7.169 -13.901 1.00 83.56 111 ASN A C 1
ATOM 912 O O . ASN A 1 111 ? 12.346 6.699 -14.945 1.00 83.56 111 ASN A O 1
ATOM 916 N N . PHE A 1 112 ? 12.149 7.093 -12.748 1.00 86.75 112 PHE A N 1
ATOM 917 C CA . PHE A 1 112 ? 10.819 6.498 -12.646 1.00 86.75 112 PHE A CA 1
ATOM 918 C C . PHE A 1 112 ? 9.786 7.218 -13.523 1.00 86.75 112 PHE A C 1
ATOM 920 O O . PHE A 1 112 ? 9.582 8.430 -13.435 1.00 86.75 112 PHE A O 1
ATOM 927 N N . LYS A 1 113 ? 9.086 6.434 -14.343 1.00 86.81 113 LYS A N 1
ATOM 928 C CA . LYS A 1 113 ? 7.906 6.824 -15.120 1.00 86.81 113 LYS A CA 1
ATOM 929 C C . LYS A 1 113 ? 6.958 5.642 -15.144 1.00 86.81 113 LYS A C 1
ATOM 931 O O . LYS A 1 113 ? 7.442 4.521 -15.283 1.00 86.81 113 LYS A O 1
ATOM 936 N N . THR A 1 114 ? 5.658 5.883 -15.048 1.00 89.75 114 THR A N 1
ATOM 937 C CA . THR A 1 114 ? 4.636 4.843 -15.190 1.00 89.75 114 THR A CA 1
ATOM 938 C C . THR A 1 114 ? 3.413 5.398 -15.908 1.00 89.75 114 THR A C 1
ATOM 940 O O . THR A 1 114 ? 3.097 6.580 -15.761 1.00 89.75 114 THR A O 1
ATOM 943 N N . SER A 1 115 ? 2.754 4.558 -16.699 1.00 90.75 115 SER A N 1
ATOM 944 C CA . SER A 1 115 ? 1.466 4.821 -17.332 1.00 90.75 115 SER A CA 1
ATOM 945 C C . SER A 1 115 ? 0.285 4.456 -16.434 1.00 90.75 115 SER A C 1
ATOM 947 O O . SER A 1 115 ? -0.854 4.710 -16.816 1.00 90.75 115 SER A O 1
ATOM 949 N N . LEU A 1 116 ? 0.530 3.821 -15.281 1.00 91.81 116 LEU A N 1
ATOM 950 C CA . LEU A 1 116 ? -0.519 3.488 -14.324 1.00 91.81 116 LEU A CA 1
ATOM 951 C C . LEU A 1 116 ? -1.111 4.776 -13.745 1.00 91.81 116 LEU A C 1
ATOM 953 O O . LEU A 1 116 ? -0.406 5.574 -13.125 1.00 91.81 116 LEU A O 1
ATOM 957 N N . ASP A 1 117 ? -2.417 4.949 -13.927 1.00 90.69 117 ASP A N 1
ATOM 958 C CA . ASP A 1 117 ? -3.177 6.004 -13.268 1.00 90.69 117 ASP A CA 1
ATOM 959 C C . ASP A 1 117 ? -3.480 5.571 -11.832 1.00 90.69 117 ASP A C 1
ATOM 961 O O . ASP A 1 117 ? -4.391 4.780 -11.577 1.00 90.69 117 ASP A O 1
ATOM 965 N N . ILE A 1 118 ? -2.642 6.017 -10.894 1.00 90.06 118 ILE A N 1
ATOM 966 C CA . ILE A 1 118 ? -2.776 5.667 -9.482 1.00 90.06 118 ILE A CA 1
ATOM 967 C C . ILE A 1 118 ? -3.632 6.735 -8.795 1.00 90.06 118 ILE A C 1
ATOM 969 O O . ILE A 1 118 ? -3.195 7.889 -8.701 1.00 90.06 118 ILE A O 1
ATOM 973 N N . PRO A 1 119 ? -4.817 6.382 -8.264 1.00 91.44 119 PRO A N 1
ATOM 974 C CA . PRO A 1 119 ? -5.665 7.359 -7.602 1.00 91.44 119 PRO A CA 1
ATOM 975 C C . PRO A 1 119 ? -5.006 7.923 -6.336 1.00 91.44 119 PRO A C 1
ATOM 977 O O . PRO A 1 119 ? -4.158 7.288 -5.709 1.00 91.44 119 PRO A O 1
ATOM 980 N N . SER A 1 120 ? -5.434 9.116 -5.923 1.00 93.38 120 SER A N 1
ATOM 981 C CA . SER A 1 120 ? -5.020 9.696 -4.641 1.00 93.38 120 SER A CA 1
ATOM 982 C C . SER A 1 120 ? -5.637 8.950 -3.462 1.00 93.38 120 SER A C 1
ATOM 984 O O . SER A 1 120 ? -6.758 8.441 -3.547 1.00 93.38 120 SER A O 1
ATOM 986 N N . ASN A 1 121 ? -4.923 8.947 -2.339 1.00 95.44 121 ASN A N 1
ATOM 987 C CA . ASN A 1 121 ? -5.453 8.419 -1.089 1.00 95.44 121 ASN A CA 1
ATOM 988 C C . ASN A 1 121 ? -6.701 9.200 -0.637 1.00 95.44 121 ASN A C 1
ATOM 990 O O . ASN A 1 121 ? -6.802 10.414 -0.816 1.00 95.44 121 ASN A O 1
ATOM 994 N N . GLU A 1 122 ? -7.632 8.498 0.004 1.00 96.69 122 GLU A N 1
ATOM 995 C CA . GLU A 1 122 ? -8.827 9.086 0.613 1.00 96.69 122 GLU A CA 1
ATOM 996 C C . GLU A 1 122 ? -8.814 8.811 2.115 1.00 96.69 122 GLU A C 1
ATOM 998 O O . GLU A 1 122 ? -8.491 7.701 2.546 1.00 96.69 122 GLU A O 1
ATOM 1003 N N . MET A 1 123 ? -9.218 9.796 2.914 1.00 96.56 123 MET A N 1
ATOM 1004 C CA . MET A 1 123 ? -9.434 9.631 4.347 1.00 96.56 123 MET A CA 1
ATOM 1005 C C . MET A 1 123 ? -10.709 10.356 4.755 1.00 96.56 123 MET A C 1
ATOM 1007 O O . MET A 1 123 ? -10.937 11.498 4.367 1.00 96.56 123 MET A O 1
ATOM 1011 N N . THR A 1 124 ? -11.529 9.684 5.551 1.00 97.44 124 THR A N 1
ATOM 1012 C CA . THR A 1 124 ? -12.754 10.240 6.128 1.00 97.44 124 THR A CA 1
ATOM 1013 C C . THR A 1 124 ? -12.813 9.894 7.605 1.00 97.44 124 THR A C 1
ATOM 1015 O O . THR A 1 124 ? -12.284 8.859 8.019 1.00 97.44 124 THR A O 1
ATOM 1018 N N . THR A 1 125 ? -13.462 10.755 8.380 1.00 96.94 125 THR A N 1
ATOM 1019 C CA . THR A 1 125 ? -13.666 10.572 9.816 1.00 96.94 125 THR A CA 1
ATOM 1020 C C . THR A 1 125 ? -15.144 10.763 10.122 1.00 96.94 125 THR A C 1
ATOM 1022 O O . THR A 1 125 ? -15.751 11.710 9.627 1.00 96.94 125 THR A O 1
ATOM 1025 N N . GLU A 1 126 ? -15.711 9.876 10.930 1.00 96.31 126 GLU A N 1
ATOM 1026 C CA . GLU A 1 126 ? -17.097 9.934 11.400 1.00 96.31 126 GLU A CA 1
ATOM 1027 C C . GLU A 1 126 ? -17.151 9.707 12.917 1.00 96.31 126 GLU A C 1
ATOM 1029 O O . GLU A 1 126 ? -16.288 9.022 13.472 1.00 96.31 126 GLU A O 1
ATOM 1034 N N . GLU A 1 127 ? -18.143 10.287 13.590 1.00 95.50 127 GLU A N 1
ATOM 1035 C CA . GLU A 1 127 ? -18.465 9.933 14.977 1.00 95.50 127 GLU A CA 1
ATOM 1036 C C . GLU A 1 127 ? -19.204 8.587 15.019 1.00 95.50 127 GLU A C 1
ATOM 1038 O O . GLU A 1 127 ? -19.942 8.248 14.090 1.00 95.50 127 GLU A O 1
ATOM 1043 N N . ILE A 1 128 ? -18.959 7.809 16.078 1.00 91.75 128 ILE A N 1
ATOM 1044 C CA . ILE A 1 128 ? -19.574 6.495 16.332 1.00 91.75 128 ILE A CA 1
ATOM 1045 C C . ILE A 1 128 ? -20.785 6.645 17.250 1.00 91.75 128 ILE A C 1
ATOM 1047 O O . ILE A 1 128 ? -20.680 7.415 18.234 1.00 91.75 128 ILE A O 1
#